Protein AF-A0A8R1EPC3-F1 (afdb_monomer_lite)

Radius of gyration: 24.18 Å; chains: 1; bounding box: 50×44×69 Å

Structure (mmCIF, N/CA/C/O backbone):
data_AF-A0A8R1EPC3-F1
#
_entry.id   AF-A0A8R1EPC3-F1
#
loop_
_atom_site.group_PDB
_atom_site.id
_atom_site.type_symbol
_atom_site.label_atom_id
_atom_site.label_alt_id
_atom_site.label_comp_id
_atom_site.label_asym_id
_atom_site.label_entity_id
_atom_site.label_seq_id
_atom_site.pdbx_PDB_ins_code
_atom_site.Cartn_x
_atom_site.Cartn_y
_atom_site.Cartn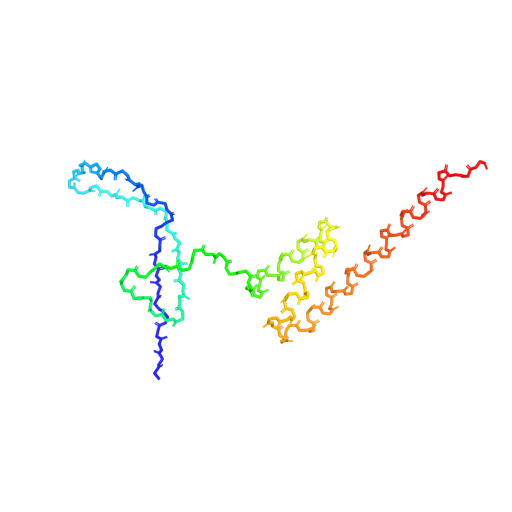_z
_atom_site.occupancy
_atom_site.B_iso_or_equiv
_atom_site.auth_seq_id
_atom_site.auth_comp_id
_atom_site.auth_asym_id
_atom_site.auth_atom_id
_atom_site.pdbx_PDB_model_num
ATOM 1 N N . MET A 1 1 ? 4.728 -22.158 -28.049 1.00 42.56 1 MET A N 1
ATOM 2 C CA . MET A 1 1 ? 6.074 -21.602 -28.310 1.00 42.56 1 MET A CA 1
ATOM 3 C C . MET A 1 1 ? 6.481 -20.761 -27.108 1.00 42.56 1 MET A C 1
ATOM 5 O O . MET A 1 1 ? 5.716 -19.892 -26.720 1.00 42.56 1 MET A O 1
ATOM 9 N N . SER A 1 2 ? 7.612 -21.061 -26.463 1.00 45.81 2 SER A N 1
ATOM 10 C CA . SER A 1 2 ? 8.092 -20.301 -25.299 1.00 45.81 2 SER A CA 1
ATOM 11 C C . SER A 1 2 ? 8.720 -18.995 -25.788 1.00 45.81 2 SER A C 1
ATOM 13 O O . SER A 1 2 ? 9.814 -19.000 -26.356 1.00 45.81 2 SER A O 1
ATOM 15 N N . VAL A 1 3 ? 8.000 -17.882 -25.646 1.00 56.00 3 VAL A N 1
ATOM 16 C CA . VAL A 1 3 ? 8.526 -16.552 -25.967 1.00 56.00 3 VAL A CA 1
ATOM 17 C C . VAL A 1 3 ? 9.577 -16.232 -24.907 1.00 56.00 3 VAL A C 1
ATOM 19 O O . VAL A 1 3 ? 9.252 -15.942 -23.759 1.00 56.00 3 VAL A O 1
ATOM 22 N N . ARG A 1 4 ? 10.862 -16.368 -25.254 1.00 56.06 4 ARG A N 1
ATOM 23 C CA . ARG A 1 4 ? 11.959 -15.979 -24.359 1.00 56.06 4 ARG A CA 1
ATOM 24 C C . ARG A 1 4 ? 11.824 -14.485 -24.072 1.00 56.06 4 ARG A C 1
ATOM 26 O O . ARG A 1 4 ? 11.976 -13.683 -24.992 1.00 56.06 4 ARG A O 1
ATOM 33 N N . ALA A 1 5 ? 11.561 -14.131 -22.815 1.00 56.91 5 ALA A N 1
ATOM 34 C CA . ALA A 1 5 ? 11.551 -12.747 -22.360 1.00 56.91 5 ALA A CA 1
ATOM 35 C C . ALA A 1 5 ? 12.904 -12.098 -22.696 1.00 56.91 5 ALA A C 1
ATOM 37 O O . ALA A 1 5 ? 13.941 -12.449 -22.133 1.00 56.91 5 ALA A O 1
ATOM 38 N N . THR A 1 6 ? 12.912 -11.193 -23.672 1.00 68.19 6 THR A N 1
ATOM 39 C CA . THR A 1 6 ? 14.109 -10.442 -24.065 1.00 68.19 6 THR A CA 1
ATOM 40 C C . THR A 1 6 ? 14.233 -9.196 -23.206 1.00 68.19 6 THR A C 1
ATOM 42 O O . THR A 1 6 ? 13.296 -8.408 -23.117 1.00 68.19 6 THR A O 1
ATOM 45 N N . VAL A 1 7 ? 15.405 -9.001 -22.603 1.00 78.00 7 VAL A N 1
ATOM 46 C CA . VAL A 1 7 ? 15.724 -7.784 -21.851 1.00 78.00 7 VAL A CA 1
ATOM 47 C C . VAL A 1 7 ? 15.815 -6.605 -22.815 1.00 78.00 7 VAL A C 1
ATOM 49 O O . VAL A 1 7 ? 16.612 -6.637 -23.752 1.00 78.00 7 VAL A O 1
ATOM 52 N N . VAL A 1 8 ? 15.033 -5.553 -22.572 1.00 80.19 8 VAL A N 1
ATOM 53 C CA . VAL A 1 8 ? 15.058 -4.319 -23.370 1.00 80.19 8 VAL A CA 1
ATOM 54 C C . VAL A 1 8 ? 15.576 -3.170 -22.509 1.00 80.19 8 VAL A C 1
ATOM 56 O O . VAL A 1 8 ? 15.152 -3.003 -21.367 1.00 80.19 8 VAL A O 1
ATOM 59 N N . LYS A 1 9 ? 16.503 -2.365 -23.041 1.00 80.38 9 LYS A N 1
ATOM 60 C CA . LYS A 1 9 ? 17.018 -1.157 -22.375 1.00 80.38 9 LYS A CA 1
ATOM 61 C C . LYS A 1 9 ? 16.408 0.086 -23.017 1.00 80.38 9 LYS A C 1
ATOM 63 O O . LYS A 1 9 ? 16.473 0.245 -24.232 1.00 80.38 9 LYS A O 1
ATOM 68 N N . ARG A 1 10 ? 15.851 0.976 -22.197 1.00 79.25 10 ARG A N 1
ATOM 69 C CA . ARG A 1 10 ? 15.293 2.273 -22.601 1.00 79.25 10 ARG A CA 1
ATOM 70 C C . ARG A 1 10 ? 16.146 3.401 -22.042 1.00 79.25 10 ARG A C 1
ATOM 72 O O . ARG A 1 10 ? 16.280 3.493 -20.829 1.00 79.25 10 ARG A O 1
ATOM 79 N N . THR A 1 11 ? 16.664 4.295 -22.875 1.00 81.50 11 THR A N 1
ATOM 80 C CA . THR A 1 11 ? 17.357 5.502 -22.394 1.00 81.50 11 THR A CA 1
ATOM 81 C C . THR A 1 11 ? 16.378 6.427 -21.658 1.00 81.50 11 THR A C 1
ATOM 83 O O . THR A 1 11 ? 15.354 6.809 -22.217 1.00 81.50 11 THR A O 1
ATOM 86 N N . VAL A 1 12 ? 16.674 6.768 -20.399 1.00 77.00 12 VAL A N 1
ATOM 87 C CA . VAL A 1 12 ? 15.804 7.562 -19.503 1.00 77.00 12 VAL A CA 1
ATOM 88 C C . VAL A 1 12 ? 15.838 9.045 -19.860 1.00 77.00 12 VAL A C 1
ATOM 90 O O . VAL A 1 12 ? 14.811 9.716 -19.853 1.00 77.00 12 VAL A O 1
ATOM 93 N N . SER A 1 13 ? 17.020 9.552 -20.195 1.00 72.50 13 SER A N 1
ATOM 94 C CA . SER A 1 13 ? 17.248 10.960 -20.507 1.00 72.50 13 SER A CA 1
ATOM 95 C C . SER A 1 13 ? 18.206 11.061 -21.688 1.00 72.50 13 SER A C 1
ATOM 97 O O . SER A 1 13 ? 19.420 11.170 -21.519 1.00 72.50 13 SER A O 1
ATOM 99 N N . GLY A 1 14 ? 17.660 10.974 -22.900 1.00 70.00 14 GLY A N 1
ATOM 100 C CA . GLY A 1 14 ? 18.397 11.349 -24.102 1.00 70.00 14 GLY A CA 1
ATOM 101 C C . GLY A 1 14 ? 18.490 12.870 -24.163 1.00 70.00 14 GLY A C 1
ATOM 102 O O . GLY A 1 14 ? 17.458 13.542 -24.148 1.00 70.00 14 GLY A O 1
ATOM 103 N N . GLY A 1 15 ? 19.703 13.424 -24.203 1.00 70.75 15 GLY A N 1
ATOM 104 C CA . GLY A 1 15 ? 19.877 14.838 -24.531 1.00 70.75 15 GLY A CA 1
ATOM 105 C C . GLY A 1 15 ? 19.210 15.137 -25.878 1.00 70.75 15 GLY A C 1
ATOM 106 O O . GLY A 1 15 ? 19.340 14.355 -26.814 1.00 70.75 15 GLY A O 1
ATOM 107 N N . LYS A 1 16 ? 18.470 16.247 -25.976 1.00 74.56 16 LYS A N 1
ATOM 108 C CA . LYS A 1 16 ? 17.783 16.669 -27.216 1.00 74.56 16 LYS A CA 1
ATOM 109 C C . LYS A 1 16 ? 18.665 17.531 -28.134 1.00 74.56 16 LYS A C 1
ATOM 111 O O . LYS A 1 16 ? 18.185 18.049 -29.137 1.00 74.56 16 LYS A O 1
ATOM 116 N N . GLY A 1 17 ? 19.922 17.750 -27.749 1.00 79.19 17 GLY A N 1
ATOM 117 C CA . GLY A 1 17 ? 20.871 18.586 -28.480 1.00 79.19 17 GLY A CA 1
ATOM 118 C C . GLY A 1 17 ? 21.512 17.860 -29.660 1.00 79.19 17 GLY A C 1
ATOM 119 O O . GLY A 1 17 ? 21.427 16.638 -29.780 1.00 79.19 17 GLY A O 1
ATOM 120 N N . LYS A 1 18 ? 22.197 18.626 -30.516 1.00 79.88 18 LYS A N 1
ATOM 121 C CA . LYS A 1 18 ? 23.088 18.047 -31.526 1.00 79.88 18 LYS A CA 1
ATOM 122 C C . LYS A 1 18 ? 24.172 17.242 -30.813 1.00 79.88 18 LYS A C 1
ATOM 124 O O . LYS A 1 18 ? 24.738 17.713 -29.828 1.00 79.88 18 LYS A O 1
ATOM 129 N N . ILE A 1 19 ? 24.416 16.032 -31.301 1.00 77.75 19 ILE A N 1
ATOM 130 C CA . ILE A 1 19 ? 25.452 15.149 -30.769 1.00 77.75 19 ILE A CA 1
ATOM 131 C C . ILE A 1 19 ? 26.805 15.850 -30.992 1.00 77.75 19 ILE A C 1
ATOM 133 O O . ILE A 1 19 ? 27.093 16.199 -32.139 1.00 77.75 19 ILE A O 1
ATOM 137 N N . PRO A 1 20 ? 27.595 16.117 -29.934 1.00 81.50 20 PRO A N 1
ATOM 138 C CA . PRO A 1 20 ? 28.944 16.655 -30.075 1.00 81.50 20 PRO A CA 1
ATOM 139 C C . PRO A 1 20 ? 29.818 15.734 -30.926 1.00 81.50 20 PRO A C 1
ATOM 141 O O . PRO A 1 20 ? 29.618 14.520 -30.942 1.00 81.50 20 PRO A O 1
ATOM 144 N N . GLU A 1 21 ? 30.799 16.301 -31.615 1.00 84.88 21 GLU A N 1
ATOM 145 C CA . GLU A 1 21 ? 31.775 15.503 -32.348 1.00 84.88 21 GLU A CA 1
ATOM 146 C C . GLU A 1 21 ? 32.674 14.775 -31.340 1.00 84.88 21 GLU A C 1
ATOM 148 O O . GLU A 1 21 ? 33.297 15.397 -30.477 1.00 84.88 21 GLU A O 1
ATOM 153 N N . TYR A 1 22 ? 32.679 13.445 -31.394 1.00 82.88 22 TYR A N 1
ATOM 154 C CA . TYR A 1 22 ? 33.445 12.606 -30.479 1.00 82.88 22 TYR A CA 1
ATOM 155 C C . TYR A 1 22 ? 34.602 11.956 -31.232 1.00 82.88 22 TYR A C 1
ATOM 157 O O . TYR A 1 22 ? 34.402 11.386 -32.302 1.00 82.88 22 TYR A O 1
ATOM 165 N N . ALA A 1 23 ? 35.802 12.012 -30.652 1.00 87.25 23 ALA A N 1
ATOM 166 C CA . ALA A 1 23 ? 36.957 11.296 -31.179 1.00 87.25 23 ALA A CA 1
ATOM 167 C C . ALA A 1 23 ? 36.767 9.777 -31.052 1.00 87.25 23 ALA A C 1
ATOM 169 O O . ALA A 1 23 ? 36.040 9.291 -30.174 1.00 87.25 23 ALA A O 1
ATOM 170 N N . ASP A 1 24 ? 37.453 9.030 -31.911 1.00 88.00 24 ASP A N 1
ATOM 171 C CA . ASP A 1 24 ? 37.346 7.577 -31.944 1.00 88.00 24 ASP A CA 1
ATOM 172 C C . ASP A 1 24 ? 37.803 6.955 -30.608 1.00 88.00 24 ASP A C 1
ATOM 174 O O . ASP A 1 24 ? 38.780 7.389 -29.995 1.00 88.00 24 ASP A O 1
ATOM 178 N N . GLY A 1 25 ? 37.044 5.980 -30.102 1.00 87.00 25 GLY A N 1
ATOM 179 C CA . GLY A 1 25 ? 37.243 5.398 -28.764 1.00 87.00 25 GLY A CA 1
ATOM 180 C C . GLY A 1 25 ? 36.523 6.107 -27.605 1.00 87.00 25 GLY A C 1
ATOM 181 O O . GLY A 1 25 ? 36.578 5.629 -26.466 1.00 87.00 25 GLY A O 1
ATOM 182 N N . THR A 1 26 ? 35.792 7.196 -27.860 1.00 84.25 26 THR A N 1
ATOM 183 C CA . THR A 1 26 ? 34.967 7.850 -26.832 1.00 84.25 26 THR A CA 1
ATOM 184 C C . THR A 1 26 ? 33.808 6.951 -26.390 1.00 84.25 26 THR A C 1
ATOM 186 O O . THR A 1 26 ? 33.028 6.460 -27.205 1.00 84.25 26 THR A O 1
ATOM 189 N N . LYS A 1 27 ? 33.647 6.757 -25.075 1.00 82.88 27 LYS A N 1
ATOM 190 C CA . LYS A 1 27 ? 32.529 5.996 -24.497 1.00 82.88 27 LYS A CA 1
ATOM 191 C C . LYS A 1 27 ? 31.424 6.940 -24.032 1.00 82.88 27 LYS A C 1
ATOM 193 O O . LYS A 1 27 ? 31.646 7.761 -23.147 1.00 82.88 27 LYS A O 1
ATOM 198 N N . ALA A 1 28 ? 30.218 6.775 -24.570 1.00 75.81 28 ALA A N 1
ATOM 199 C CA . ALA A 1 28 ? 29.030 7.462 -24.074 1.00 75.81 28 ALA A CA 1
ATOM 200 C C . ALA A 1 28 ? 28.329 6.620 -22.996 1.00 75.81 28 ALA A C 1
ATOM 202 O O . ALA A 1 28 ? 28.059 5.433 -23.194 1.00 75.81 28 ALA A O 1
ATOM 203 N N . ILE A 1 29 ? 28.025 7.239 -21.855 1.00 78.38 29 ILE A N 1
ATOM 204 C CA . ILE A 1 29 ? 27.290 6.610 -20.754 1.00 78.38 29 ILE A CA 1
ATOM 205 C C . ILE A 1 29 ? 25.905 7.243 -20.698 1.00 78.38 29 ILE A C 1
ATOM 207 O O . ILE A 1 29 ? 25.772 8.456 -20.558 1.00 78.38 29 ILE A O 1
ATOM 211 N N . PHE A 1 30 ? 24.871 6.412 -20.782 1.00 79.06 30 PHE A N 1
ATOM 212 C CA . PHE A 1 30 ? 23.487 6.855 -20.690 1.00 79.06 30 PHE A CA 1
ATOM 213 C C . PHE A 1 30 ? 22.816 6.226 -19.477 1.00 79.06 30 PHE A C 1
ATOM 215 O O . PHE A 1 30 ? 23.010 5.043 -19.187 1.00 79.06 30 PHE A O 1
ATOM 222 N N . HIS A 1 31 ? 21.960 6.994 -18.809 1.00 80.31 31 HIS A N 1
ATOM 223 C CA . HIS A 1 31 ? 21.010 6.423 -17.865 1.00 80.31 31 HIS A CA 1
ATOM 224 C C . HIS A 1 31 ? 19.949 5.649 -18.647 1.00 80.31 31 HIS A C 1
ATOM 226 O O . HIS A 1 31 ? 19.293 6.206 -19.530 1.00 80.31 31 HIS A O 1
ATOM 232 N N . TYR A 1 32 ? 19.781 4.365 -18.333 1.00 81.44 32 TYR A N 1
ATOM 233 C CA . TYR A 1 32 ? 18.789 3.508 -18.970 1.00 81.44 32 TYR A CA 1
ATOM 234 C C . TYR A 1 32 ? 17.938 2.770 -17.934 1.00 81.44 32 TYR A C 1
ATOM 236 O O . TYR A 1 32 ? 18.403 2.414 -16.855 1.00 81.44 32 TYR A O 1
ATOM 244 N N . GLN A 1 33 ? 16.679 2.533 -18.283 1.00 78.38 33 GLN A N 1
ATOM 245 C CA . GLN A 1 33 ? 15.754 1.675 -17.567 1.00 78.38 33 GLN A CA 1
ATOM 246 C C . GLN A 1 33 ? 15.719 0.320 -18.267 1.00 78.38 33 GLN A C 1
ATOM 248 O O . GLN A 1 33 ? 15.538 0.236 -19.483 1.00 78.38 33 GLN A O 1
ATOM 253 N N . THR A 1 34 ? 15.888 -0.745 -17.495 1.00 79.00 34 THR A N 1
ATOM 254 C CA . THR A 1 34 ? 15.748 -2.113 -17.989 1.00 79.00 34 THR A CA 1
ATOM 255 C C . THR A 1 34 ? 14.293 -2.540 -17.865 1.00 79.00 34 THR A C 1
ATOM 257 O O . THR A 1 34 ? 13.696 -2.407 -16.797 1.00 79.00 34 THR A O 1
ATOM 260 N N . LEU A 1 35 ? 13.728 -3.054 -18.950 1.00 73.00 35 LEU A N 1
ATOM 261 C CA . LEU A 1 35 ? 12.364 -3.553 -19.023 1.00 73.00 35 LEU A CA 1
ATOM 262 C C . LEU A 1 35 ? 12.380 -5.033 -19.401 1.00 73.00 35 LEU A C 1
ATOM 264 O O . LEU A 1 35 ? 13.217 -5.485 -20.187 1.00 73.00 35 LEU A O 1
ATOM 268 N N . PHE A 1 36 ? 11.419 -5.763 -18.845 1.00 71.81 36 PHE A N 1
ATOM 269 C CA . PHE A 1 36 ? 11.163 -7.171 -19.136 1.00 71.81 36 PHE A CA 1
ATOM 270 C C . PHE A 1 36 ? 9.754 -7.296 -19.715 1.00 71.81 36 PHE A C 1
ATOM 272 O O . PHE A 1 36 ? 8.828 -7.672 -18.997 1.00 71.81 36 PHE A O 1
ATOM 279 N N . PRO A 1 37 ? 9.557 -6.887 -20.976 1.00 67.69 37 PRO A N 1
ATOM 280 C CA . PRO A 1 37 ? 8.245 -6.946 -21.586 1.00 67.69 37 PRO A CA 1
ATOM 281 C C . PRO A 1 37 ? 7.875 -8.404 -21.900 1.00 67.69 37 PRO A C 1
ATOM 283 O O . PRO A 1 37 ? 8.737 -9.225 -22.228 1.00 67.69 37 PRO A O 1
ATOM 286 N N . ILE A 1 38 ? 6.584 -8.718 -21.774 1.00 69.06 38 ILE A N 1
ATOM 287 C CA . ILE A 1 38 ? 6.026 -10.043 -22.090 1.00 69.06 38 ILE A CA 1
ATOM 288 C C . ILE A 1 38 ? 6.148 -10.314 -23.599 1.00 69.06 38 ILE A C 1
ATOM 290 O O . ILE A 1 38 ? 6.461 -11.428 -24.013 1.00 69.06 38 ILE A O 1
ATOM 294 N N . GLU A 1 39 ? 5.994 -9.266 -24.410 1.00 70.25 39 GLU A N 1
ATOM 295 C CA . GLU A 1 39 ? 6.125 -9.297 -25.865 1.00 70.25 39 GLU A CA 1
ATOM 296 C C . GLU A 1 39 ? 7.249 -8.367 -26.330 1.00 70.25 39 GLU A C 1
ATOM 298 O O . GLU A 1 39 ? 7.580 -7.377 -25.674 1.00 70.25 39 GLU A O 1
ATOM 303 N N . LYS A 1 40 ? 7.881 -8.681 -27.466 1.00 64.50 40 LYS A N 1
ATOM 304 C CA . LYS A 1 40 ? 8.921 -7.809 -28.021 1.00 64.50 40 LYS A CA 1
ATOM 305 C C . LYS A 1 40 ? 8.272 -6.527 -28.553 1.00 64.50 40 LYS A C 1
ATOM 307 O O . LYS A 1 40 ? 7.430 -6.638 -29.437 1.00 64.50 40 LYS A O 1
ATOM 312 N N . PRO A 1 41 ? 8.678 -5.335 -28.080 1.00 64.69 41 PRO A N 1
ATOM 313 C CA . PRO A 1 41 ? 8.188 -4.086 -28.650 1.00 64.69 41 PRO A CA 1
ATOM 314 C C . PRO A 1 41 ? 8.665 -3.959 -30.101 1.00 64.69 41 PRO A C 1
ATOM 316 O O . PRO A 1 41 ? 9.810 -4.308 -30.415 1.00 64.69 41 PRO A O 1
ATOM 319 N N . GLU A 1 42 ? 7.811 -3.447 -30.985 1.00 70.12 42 GLU A N 1
ATOM 320 C CA . GLU A 1 42 ? 8.200 -3.172 -32.368 1.00 70.12 42 GLU A CA 1
ATOM 321 C C . GLU A 1 42 ? 9.260 -2.058 -32.435 1.00 70.12 42 GLU A C 1
ATOM 323 O O . GLU A 1 42 ? 9.354 -1.194 -31.553 1.00 70.12 42 GLU A O 1
ATOM 328 N N . LYS A 1 43 ? 10.101 -2.068 -33.482 1.00 57.69 43 LYS A N 1
ATOM 329 C CA . LYS A 1 43 ? 11.152 -1.052 -33.666 1.00 57.69 43 LYS A CA 1
ATOM 330 C C . LYS A 1 43 ? 10.516 0.340 -33.759 1.00 57.69 43 LYS A C 1
ATOM 332 O O . LYS A 1 43 ? 9.871 0.658 -34.748 1.00 57.69 43 LYS A O 1
ATOM 337 N N . GLY A 1 44 ? 10.753 1.173 -32.744 1.00 61.81 44 GLY A N 1
ATOM 338 C CA . GLY A 1 44 ? 10.245 2.548 -32.670 1.00 61.81 44 GLY A CA 1
ATOM 339 C C . GLY A 1 44 ? 9.007 2.728 -31.788 1.00 61.81 44 GLY A C 1
ATOM 340 O O . GLY A 1 44 ? 8.608 3.865 -31.544 1.00 61.81 44 GLY A O 1
ATOM 341 N N . GLN A 1 45 ? 8.429 1.647 -31.254 1.00 60.25 45 GLN A N 1
ATOM 342 C CA . GLN A 1 45 ? 7.309 1.755 -30.327 1.00 60.25 45 GLN A CA 1
ATOM 343 C C . GLN A 1 45 ? 7.775 2.332 -28.986 1.00 60.25 45 GLN A C 1
ATOM 345 O O . GLN A 1 45 ? 8.771 1.897 -28.397 1.00 60.25 45 GLN A O 1
ATOM 350 N N . GLN A 1 46 ? 7.054 3.341 -28.499 1.00 56.06 46 GLN A N 1
ATOM 351 C CA . GLN A 1 46 ?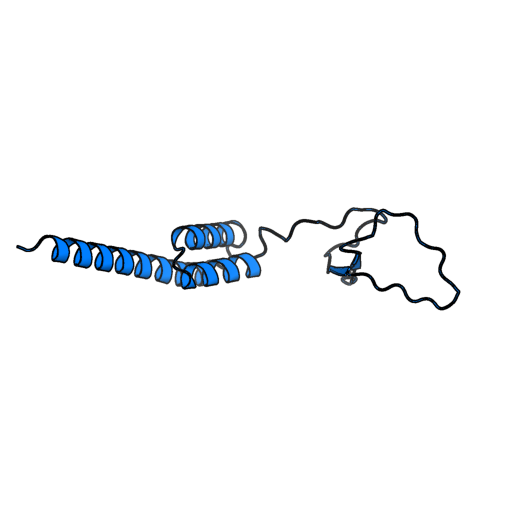 7.343 3.952 -27.209 1.00 56.06 46 GLN A CA 1
ATOM 352 C C . GLN A 1 46 ? 7.039 2.940 -26.103 1.00 56.06 46 GLN A C 1
ATOM 354 O O . GLN A 1 46 ? 5.894 2.557 -25.883 1.00 56.06 46 GLN A O 1
ATOM 359 N N . LEU A 1 47 ? 8.092 2.496 -25.419 1.00 59.12 47 LEU A N 1
ATOM 360 C CA . LEU A 1 47 ? 7.981 1.657 -24.229 1.00 59.12 47 LEU A CA 1
ATOM 361 C C . LEU A 1 47 ? 7.142 2.394 -23.171 1.00 59.12 47 LEU A C 1
ATOM 363 O O . LEU A 1 47 ? 7.384 3.593 -22.976 1.00 59.12 47 LEU A O 1
ATOM 367 N N . PRO A 1 48 ? 6.193 1.716 -22.493 1.00 57.19 48 PRO A N 1
ATOM 368 C CA . PRO A 1 48 ? 5.264 2.362 -21.574 1.00 57.19 48 PRO A CA 1
ATOM 369 C C . PRO A 1 48 ? 6.036 3.198 -20.551 1.00 57.19 48 PRO A C 1
ATOM 371 O O . PRO A 1 48 ? 6.911 2.710 -19.834 1.00 57.19 48 PRO A O 1
ATOM 374 N N . ALA A 1 49 ? 5.770 4.505 -20.570 1.00 52.19 49 ALA A N 1
ATOM 375 C CA . ALA A 1 49 ? 6.478 5.475 -19.746 1.00 52.19 49 ALA A CA 1
ATOM 376 C C . ALA A 1 49 ? 5.991 5.472 -18.296 1.00 52.19 49 ALA A C 1
ATOM 378 O O . ALA A 1 49 ? 6.709 5.917 -17.400 1.00 52.19 49 ALA A O 1
ATOM 379 N N . GLU A 1 50 ? 4.784 4.969 -18.074 1.00 57.03 50 GLU A N 1
ATOM 380 C CA . GLU A 1 50 ? 4.131 5.042 -16.786 1.00 57.03 50 GLU A CA 1
ATOM 381 C C . GLU A 1 50 ? 4.519 3.839 -15.936 1.00 57.03 50 GLU A C 1
ATOM 383 O O . GLU A 1 50 ? 4.397 2.684 -16.344 1.00 57.03 50 GLU A O 1
ATOM 388 N N . LYS A 1 51 ? 5.023 4.124 -14.730 1.00 60.03 51 LYS A N 1
ATOM 389 C CA . LYS A 1 51 ? 5.160 3.113 -13.683 1.00 60.03 51 LYS A CA 1
ATOM 390 C C . LYS A 1 51 ? 3.798 2.446 -13.531 1.00 60.03 51 LYS A C 1
ATOM 392 O O . LYS A 1 51 ? 2.840 3.130 -13.200 1.00 60.03 51 LYS A O 1
ATOM 397 N N . GLU A 1 52 ? 3.747 1.141 -13.773 1.00 61.81 52 GLU A N 1
ATOM 398 C CA . GLU A 1 52 ? 2.581 0.269 -13.617 1.00 61.81 52 GLU A CA 1
ATOM 399 C C . GLU A 1 52 ? 1.749 0.651 -12.378 1.00 61.81 52 GLU A C 1
ATOM 401 O O . GLU A 1 52 ? 2.040 0.221 -11.257 1.00 61.81 52 GLU A O 1
ATOM 406 N N . ASN A 1 53 ? 0.707 1.467 -12.571 1.00 68.25 53 ASN A N 1
ATOM 407 C CA . ASN A 1 53 ? -0.134 1.968 -11.479 1.00 68.25 53 ASN A CA 1
ATOM 408 C C . ASN A 1 53 ? -0.904 0.839 -10.773 1.00 68.25 53 ASN A C 1
ATOM 410 O O . ASN A 1 53 ? -1.390 1.025 -9.658 1.00 68.25 53 ASN A O 1
ATOM 414 N N . PHE A 1 54 ? -0.977 -0.339 -11.400 1.00 77.38 54 PHE A N 1
ATOM 415 C CA . PHE A 1 54 ? -1.720 -1.507 -10.930 1.00 77.38 54 PHE A CA 1
ATOM 416 C C . PHE A 1 54 ? -0.825 -2.704 -10.575 1.00 77.38 54 PHE A C 1
ATOM 418 O O . PHE A 1 54 ? -1.322 -3.819 -10.398 1.00 77.38 54 PHE A O 1
ATOM 425 N N . ASN A 1 55 ? 0.490 -2.496 -10.444 1.00 88.06 55 ASN A N 1
ATOM 426 C CA . ASN A 1 55 ? 1.398 -3.556 -10.016 1.00 88.06 55 ASN A CA 1
ATOM 427 C C . ASN A 1 55 ? 1.057 -4.012 -8.587 1.00 88.06 55 ASN A C 1
ATOM 429 O O . ASN A 1 55 ? 1.133 -3.225 -7.642 1.00 88.06 55 ASN A O 1
ATOM 433 N N . GLU A 1 56 ? 0.738 -5.298 -8.431 1.00 89.12 56 GLU A N 1
ATOM 434 C CA . GLU A 1 56 ? 0.318 -5.911 -7.164 1.00 89.12 56 GLU A CA 1
ATOM 435 C C . GLU A 1 56 ? 1.300 -5.619 -6.018 1.00 89.12 56 GLU A C 1
ATOM 437 O O . GLU A 1 56 ? 0.924 -5.105 -4.961 1.00 89.12 56 GLU A O 1
ATOM 442 N N . LYS A 1 57 ? 2.596 -5.871 -6.249 1.00 90.19 57 LYS A N 1
ATOM 443 C CA . LYS A 1 57 ? 3.648 -5.661 -5.245 1.00 90.19 57 LYS A CA 1
ATOM 444 C C . LYS A 1 57 ? 3.822 -4.184 -4.917 1.00 90.19 57 LYS A C 1
ATOM 446 O O . LYS A 1 57 ? 4.121 -3.856 -3.770 1.00 90.19 57 LYS A O 1
ATOM 451 N N . ALA A 1 58 ? 3.678 -3.299 -5.903 1.00 90.44 58 ALA A N 1
ATOM 452 C CA . ALA A 1 58 ? 3.795 -1.862 -5.685 1.00 90.44 58 ALA A CA 1
ATOM 453 C C . ALA A 1 58 ? 2.646 -1.337 -4.813 1.00 90.44 58 ALA A C 1
ATOM 455 O O . ALA A 1 58 ? 2.916 -0.654 -3.825 1.00 90.44 58 ALA A O 1
ATOM 456 N N . LEU A 1 59 ? 1.399 -1.714 -5.125 1.00 92.12 59 LEU A N 1
ATOM 457 C CA . LEU A 1 59 ? 0.216 -1.347 -4.341 1.00 92.12 59 LEU A CA 1
ATOM 458 C C . LEU A 1 59 ? 0.323 -1.853 -2.902 1.00 92.12 59 LEU A C 1
ATOM 460 O O . LEU A 1 59 ? 0.157 -1.076 -1.965 1.00 92.12 59 LEU A O 1
ATOM 464 N N . PHE A 1 60 ? 0.706 -3.118 -2.717 1.00 94.50 60 PHE A N 1
ATOM 465 C CA . PHE A 1 60 ? 0.841 -3.703 -1.384 1.00 94.50 60 PHE A CA 1
ATOM 466 C C . PHE A 1 60 ? 1.920 -3.005 -0.542 1.00 94.50 60 PHE A C 1
ATOM 468 O O . PHE A 1 60 ? 1.701 -2.654 0.618 1.00 94.50 60 PHE A O 1
ATOM 475 N N . ARG A 1 61 ? 3.101 -2.760 -1.128 1.00 94.75 61 ARG A N 1
ATOM 476 C CA . ARG A 1 61 ? 4.205 -2.073 -0.435 1.00 94.75 61 ARG A CA 1
ATOM 477 C C . ARG A 1 61 ? 3.847 -0.627 -0.092 1.00 94.75 61 ARG A C 1
ATOM 479 O O . ARG A 1 61 ? 4.200 -0.166 0.993 1.00 94.75 61 ARG A O 1
ATOM 486 N N . ARG A 1 62 ? 3.138 0.072 -0.985 1.00 94.56 62 ARG A N 1
ATOM 487 C CA . ARG A 1 62 ? 2.665 1.445 -0.760 1.00 94.56 62 ARG A CA 1
ATOM 488 C C . ARG A 1 62 ? 1.624 1.506 0.356 1.00 94.56 62 ARG A C 1
ATOM 490 O O . ARG A 1 62 ? 1.785 2.324 1.260 1.00 94.56 62 ARG A O 1
ATOM 497 N N . ALA A 1 63 ? 0.648 0.597 0.354 1.00 95.75 63 ALA A N 1
ATOM 498 C CA . ALA A 1 63 ? -0.338 0.470 1.425 1.00 95.75 63 ALA A CA 1
ATOM 499 C C . ALA A 1 63 ? 0.346 0.276 2.784 1.00 95.75 63 ALA A C 1
ATOM 501 O O . ALA A 1 63 ? 0.097 1.031 3.720 1.00 95.75 63 ALA A O 1
ATOM 502 N N . LYS A 1 64 ? 1.298 -0.659 2.876 1.00 96.44 64 LYS A N 1
ATOM 503 C CA . LYS A 1 64 ? 2.034 -0.933 4.118 1.00 96.44 64 LYS A CA 1
ATOM 504 C C . LYS A 1 64 ? 2.828 0.277 4.623 1.00 96.44 64 LYS A C 1
ATOM 506 O O . LYS A 1 64 ? 2.836 0.559 5.821 1.00 96.44 64 LYS A O 1
ATOM 511 N N . ALA A 1 65 ? 3.460 1.026 3.718 1.00 96.94 65 ALA A N 1
ATOM 512 C CA . ALA A 1 65 ? 4.146 2.270 4.063 1.00 96.94 65 ALA A CA 1
ATOM 513 C C . ALA A 1 65 ? 3.169 3.348 4.567 1.00 96.94 65 ALA A C 1
ATOM 515 O O . ALA A 1 65 ? 3.458 4.028 5.549 1.00 96.94 65 ALA A O 1
ATOM 516 N N . ARG A 1 66 ? 1.990 3.478 3.946 1.00 97.06 66 ARG A N 1
ATOM 517 C CA . ARG A 1 66 ? 0.933 4.411 4.374 1.00 97.06 66 ARG A CA 1
ATOM 518 C C . ARG A 1 66 ? 0.343 4.049 5.733 1.00 97.06 66 ARG A C 1
ATOM 520 O O . ARG A 1 66 ? 0.159 4.944 6.553 1.00 97.06 66 ARG A O 1
ATOM 527 N N . ILE A 1 67 ? 0.136 2.758 6.000 1.00 96.75 67 ILE A N 1
ATOM 528 C CA . ILE A 1 67 ? -0.246 2.249 7.323 1.00 96.75 67 ILE A CA 1
ATOM 529 C C . ILE A 1 67 ? 0.789 2.707 8.352 1.00 96.75 67 ILE A C 1
ATOM 531 O O . ILE A 1 67 ? 0.422 3.354 9.333 1.00 96.75 67 ILE A O 1
ATOM 535 N N . ALA A 1 68 ? 2.079 2.447 8.106 1.00 96.00 68 ALA A N 1
ATOM 536 C CA . ALA A 1 68 ? 3.169 2.868 8.989 1.00 96.00 68 ALA A CA 1
ATOM 537 C C . ALA A 1 68 ? 3.223 4.393 9.204 1.00 96.00 68 ALA A C 1
ATOM 539 O O . ALA A 1 68 ? 3.485 4.840 10.316 1.00 96.00 68 ALA A O 1
ATOM 540 N N . ALA A 1 69 ? 2.911 5.182 8.175 1.00 96.00 69 ALA A N 1
ATOM 541 C CA . ALA A 1 69 ? 2.854 6.642 8.229 1.00 96.00 69 ALA A CA 1
ATOM 542 C C . ALA A 1 69 ? 1.518 7.214 8.757 1.00 96.00 69 ALA A C 1
ATOM 544 O O . ALA A 1 69 ? 1.291 8.415 8.633 1.00 96.00 69 ALA A O 1
ATOM 545 N N . TRP A 1 70 ? 0.618 6.384 9.304 1.00 95.31 70 TRP A N 1
AT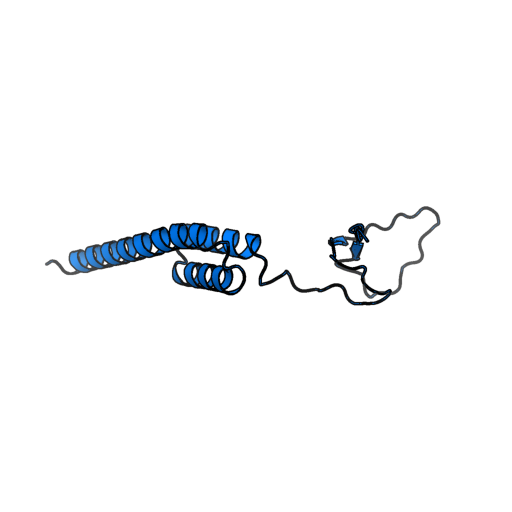OM 546 C CA . TRP A 1 70 ? -0.709 6.785 9.810 1.00 95.31 70 TRP A CA 1
ATOM 547 C C . TRP A 1 70 ? -1.641 7.447 8.774 1.00 95.31 70 TRP A C 1
ATOM 549 O O . TRP A 1 70 ? -2.621 8.109 9.125 1.00 95.31 70 TRP A O 1
ATOM 559 N N . LYS A 1 71 ? -1.392 7.210 7.482 1.00 96.38 71 LYS A N 1
ATOM 560 C CA . LYS A 1 71 ? -2.247 7.613 6.354 1.00 96.38 71 LYS A CA 1
ATOM 561 C C . LYS A 1 71 ? -3.278 6.520 6.060 1.00 96.38 71 LYS A C 1
ATOM 563 O O . LYS A 1 71 ? -3.211 5.846 5.034 1.00 96.38 71 LYS A O 1
ATOM 568 N N . LEU A 1 72 ? -4.195 6.311 7.005 1.00 94.81 72 LEU A N 1
ATOM 569 C CA . LEU A 1 72 ? -5.115 5.164 7.024 1.00 94.81 72 LEU A CA 1
ATOM 570 C C . LEU A 1 72 ? -6.096 5.152 5.838 1.00 94.81 72 LEU A C 1
ATOM 572 O O . LEU A 1 72 ? -6.317 4.096 5.254 1.00 94.81 72 LEU A O 1
ATOM 576 N N . ASP A 1 73 ? -6.617 6.313 5.436 1.00 95.25 73 ASP A N 1
ATOM 577 C CA . ASP A 1 73 ? -7.575 6.414 4.324 1.00 95.25 73 ASP A CA 1
ATOM 578 C C . ASP A 1 73 ? -6.909 6.106 2.977 1.00 95.25 73 ASP A C 1
ATOM 580 O O . ASP A 1 73 ? -7.404 5.301 2.194 1.00 95.25 73 ASP A O 1
ATOM 584 N N . GLU A 1 74 ? -5.718 6.667 2.736 1.00 95.00 74 GLU A N 1
ATOM 585 C CA . GLU A 1 74 ? -4.949 6.379 1.521 1.00 95.00 74 GLU A CA 1
ATOM 586 C C . GLU A 1 74 ? -4.492 4.909 1.454 1.00 95.00 74 GLU A C 1
ATOM 588 O O . GLU A 1 74 ? -4.335 4.353 0.365 1.00 95.00 74 GLU A O 1
ATOM 593 N N . ALA A 1 75 ? -4.226 4.284 2.607 1.00 96.12 75 ALA A N 1
ATOM 594 C CA . ALA A 1 75 ? -3.856 2.873 2.675 1.00 96.12 75 ALA A CA 1
ATOM 595 C C . ALA A 1 75 ? -5.028 1.958 2.304 1.00 96.12 75 ALA A C 1
ATOM 597 O O . ALA A 1 75 ? -4.834 0.982 1.581 1.00 96.12 75 ALA A O 1
ATOM 598 N N . GLU A 1 76 ? -6.236 2.279 2.769 1.00 95.81 76 GLU A N 1
ATOM 599 C CA . GLU A 1 76 ? -7.450 1.540 2.428 1.00 95.81 76 GLU A CA 1
ATOM 600 C C . GLU A 1 76 ? -7.729 1.583 0.919 1.00 95.81 76 GLU A C 1
ATOM 602 O O . GLU A 1 76 ? -8.022 0.550 0.317 1.00 95.81 76 GLU A O 1
ATOM 607 N N . GLU A 1 77 ? -7.564 2.744 0.283 1.00 95.56 77 GLU A N 1
ATOM 608 C CA . GLU A 1 77 ? -7.751 2.878 -1.165 1.00 95.56 77 GLU A CA 1
ATOM 609 C C . GLU A 1 77 ? -6.741 2.047 -1.972 1.00 95.56 77 GLU A C 1
ATOM 611 O O . GLU A 1 77 ? -7.114 1.400 -2.952 1.00 95.56 77 GLU A O 1
ATOM 616 N N . ASP A 1 78 ? -5.479 1.967 -1.534 1.00 95.12 78 ASP A N 1
ATOM 617 C CA . ASP A 1 78 ? -4.492 1.079 -2.165 1.00 95.12 78 ASP A CA 1
ATOM 618 C C . ASP A 1 78 ? -4.869 -0.399 -2.044 1.00 95.12 78 ASP A C 1
ATOM 620 O O . ASP A 1 78 ? -4.688 -1.164 -2.994 1.00 95.12 78 ASP A O 1
ATOM 624 N N . LEU A 1 79 ? -5.388 -0.806 -0.885 1.00 95.00 79 LEU A N 1
ATOM 625 C CA . LEU A 1 79 ? -5.806 -2.179 -0.618 1.00 95.00 79 LEU A CA 1
ATOM 626 C C . LEU A 1 79 ? -7.061 -2.558 -1.418 1.00 95.00 79 LEU A C 1
ATOM 628 O O . LEU A 1 79 ? -7.108 -3.648 -1.993 1.00 95.00 79 LEU A O 1
ATOM 632 N N . LYS A 1 80 ? -8.039 -1.651 -1.534 1.00 95.00 80 LYS A N 1
ATOM 633 C CA . LYS A 1 80 ? -9.212 -1.816 -2.412 1.00 95.00 80 LYS A CA 1
ATOM 634 C C . LYS A 1 80 ? -8.802 -1.920 -3.876 1.00 95.00 80 LYS A C 1
ATOM 636 O O . LYS A 1 80 ? -9.292 -2.789 -4.595 1.00 95.00 80 LYS A O 1
ATOM 641 N N . LEU A 1 81 ? -7.879 -1.061 -4.313 1.00 93.56 81 LEU A N 1
ATOM 642 C CA . LEU A 1 81 ? -7.362 -1.086 -5.677 1.00 93.56 81 LEU A CA 1
ATOM 643 C C . LEU A 1 81 ? -6.627 -2.398 -5.972 1.00 93.56 81 LEU A C 1
ATOM 645 O O . LEU A 1 81 ? -6.791 -2.962 -7.054 1.00 93.56 81 LEU A O 1
ATOM 649 N N . LEU A 1 82 ? -5.854 -2.903 -5.008 1.00 93.75 82 LEU A N 1
ATOM 650 C CA . LEU A 1 82 ? -5.189 -4.196 -5.111 1.00 93.75 82 LEU A CA 1
ATOM 651 C C . LEU A 1 82 ? -6.220 -5.314 -5.275 1.00 93.75 82 LEU A C 1
ATOM 653 O O . LEU A 1 82 ? -6.122 -6.072 -6.233 1.00 93.75 82 LEU A O 1
ATOM 657 N N . LEU A 1 83 ? -7.236 -5.371 -4.411 1.00 94.19 83 LEU A N 1
ATOM 658 C CA . LEU A 1 83 ? -8.268 -6.409 -4.450 1.00 94.19 83 LEU A CA 1
ATOM 659 C C . LEU A 1 83 ? -9.069 -6.401 -5.761 1.00 94.19 83 LEU A C 1
ATOM 661 O O . LEU A 1 83 ? -9.380 -7.462 -6.295 1.00 94.19 83 LEU A O 1
ATOM 665 N N . ARG A 1 84 ? -9.370 -5.209 -6.296 1.00 92.31 84 ARG A N 1
ATOM 666 C CA . ARG A 1 84 ? -10.096 -5.044 -7.564 1.00 92.31 84 ARG A CA 1
ATOM 667 C C . ARG A 1 84 ? -9.344 -5.651 -8.747 1.00 92.31 84 ARG A C 1
ATOM 669 O O . ARG A 1 84 ? -9.966 -6.251 -9.615 1.00 92.31 84 ARG A O 1
ATOM 676 N N . ASN A 1 85 ? -8.028 -5.456 -8.797 1.00 90.62 85 ASN A N 1
ATOM 677 C CA . ASN A 1 85 ? -7.207 -5.906 -9.922 1.00 90.62 85 ASN A CA 1
ATOM 678 C C . ASN A 1 85 ? -6.666 -7.333 -9.712 1.00 90.62 85 ASN A C 1
ATOM 680 O O . ASN A 1 85 ? -6.472 -8.058 -10.682 1.00 90.62 85 ASN A O 1
ATOM 684 N N . HIS A 1 86 ? -6.435 -7.734 -8.456 1.00 89.81 86 HIS A N 1
ATOM 685 C CA . HIS A 1 86 ? -5.801 -8.997 -8.064 1.00 89.81 86 HIS A CA 1
ATOM 686 C C . HIS A 1 86 ? -6.617 -9.696 -6.961 1.00 89.81 86 HIS A C 1
ATOM 688 O O . HIS A 1 86 ? -6.271 -9.613 -5.777 1.00 89.81 86 HIS A O 1
ATOM 694 N N . PRO A 1 87 ? -7.688 -10.433 -7.313 1.00 92.19 87 PRO A N 1
ATOM 695 C CA . PRO A 1 87 ? -8.554 -11.084 -6.325 1.00 92.19 87 PRO A CA 1
ATOM 696 C C . PRO A 1 87 ? -7.841 -12.188 -5.523 1.00 92.19 87 PRO A C 1
ATOM 698 O O . PRO A 1 87 ? -8.223 -12.474 -4.390 1.00 92.19 87 PRO A O 1
ATOM 701 N N . ALA A 1 88 ? -6.765 -12.776 -6.060 1.00 93.06 88 ALA A N 1
ATOM 702 C CA . ALA A 1 88 ? -5.970 -13.805 -5.381 1.00 93.06 88 ALA A CA 1
ATOM 703 C C . ALA A 1 88 ? -5.311 -13.312 -4.075 1.00 93.06 88 ALA A C 1
ATOM 705 O O . ALA A 1 88 ? -5.027 -14.107 -3.179 1.00 93.06 88 ALA A O 1
ATOM 706 N N . ALA A 1 89 ? -5.105 -12.001 -3.929 1.00 92.06 89 ALA A N 1
ATOM 707 C CA . ALA A 1 89 ? -4.479 -11.401 -2.756 1.00 92.06 89 ALA A CA 1
ATOM 708 C C . ALA A 1 89 ? -5.461 -11.112 -1.600 1.00 92.06 89 ALA A C 1
ATOM 710 O O . ALA A 1 89 ? -5.069 -10.507 -0.599 1.00 92.06 89 ALA A O 1
ATOM 711 N N . ALA A 1 90 ? -6.722 -11.552 -1.692 1.00 93.62 90 ALA A N 1
ATOM 712 C CA . ALA A 1 90 ? -7.772 -11.251 -0.715 1.00 93.62 90 ALA A CA 1
ATOM 713 C C . ALA A 1 90 ? -7.385 -11.563 0.741 1.00 93.62 90 ALA A C 1
ATOM 715 O O . ALA A 1 90 ? -7.616 -10.747 1.632 1.00 93.62 90 ALA A O 1
ATOM 716 N N . ALA A 1 91 ? -6.736 -12.705 0.989 1.00 94.75 91 ALA A N 1
ATOM 717 C CA . ALA A 1 91 ? -6.323 -13.097 2.338 1.00 94.75 91 ALA A CA 1
ATOM 718 C C . ALA A 1 91 ? -5.261 -12.155 2.938 1.00 94.75 91 ALA A C 1
ATOM 720 O O . ALA A 1 91 ? -5.290 -11.874 4.136 1.00 94.75 91 ALA A O 1
ATOM 721 N N . LEU A 1 92 ? -4.331 -11.655 2.116 1.00 93.19 92 LEU A N 1
ATOM 722 C CA . LEU A 1 92 ? -3.320 -10.680 2.538 1.00 93.19 92 LEU A CA 1
ATOM 723 C C . LEU A 1 92 ? -3.964 -9.319 2.805 1.00 93.19 92 LEU A C 1
ATOM 725 O O . LEU A 1 92 ? -3.717 -8.715 3.846 1.00 93.19 92 LEU A O 1
ATOM 729 N N . VAL A 1 93 ? -4.834 -8.873 1.896 1.00 95.94 93 VAL A N 1
ATOM 730 C CA . VAL A 1 93 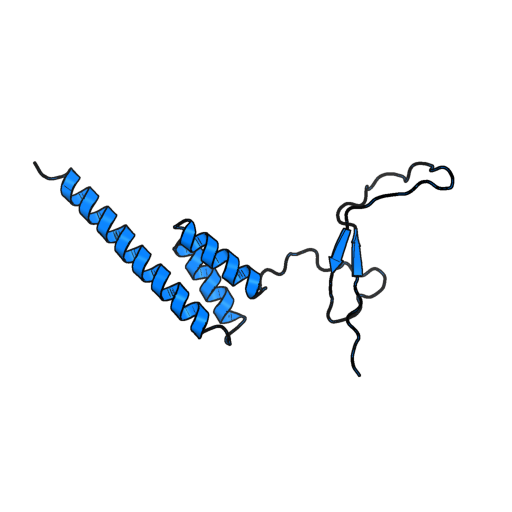? -5.560 -7.605 2.026 1.00 95.94 93 VAL A CA 1
ATOM 731 C C . VAL A 1 93 ? -6.424 -7.587 3.285 1.00 95.94 93 VAL A C 1
ATOM 733 O O . VAL A 1 93 ? -6.397 -6.603 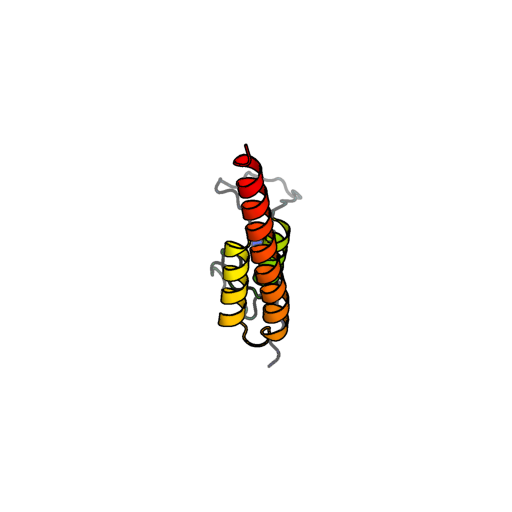4.015 1.00 95.94 93 VAL A O 1
ATOM 736 N N . ALA A 1 94 ? -7.127 -8.678 3.597 1.00 95.62 94 ALA A N 1
ATOM 737 C CA . ALA A 1 94 ? -7.959 -8.773 4.796 1.00 95.62 94 ALA A CA 1
ATOM 738 C C . ALA A 1 94 ? -7.156 -8.572 6.095 1.00 95.62 94 ALA A C 1
ATOM 740 O O . ALA A 1 94 ? -7.628 -7.907 7.018 1.00 95.62 94 ALA A O 1
ATOM 741 N N . ARG A 1 95 ? -5.924 -9.098 6.161 1.00 96.19 95 ARG A N 1
ATOM 742 C CA . ARG A 1 95 ? -5.031 -8.910 7.317 1.00 96.19 95 ARG A CA 1
ATOM 743 C C . ARG A 1 95 ? -4.637 -7.446 7.493 1.00 96.19 95 ARG A C 1
ATOM 745 O O . ARG A 1 95 ? -4.747 -6.920 8.595 1.00 96.19 95 ARG A O 1
ATOM 752 N N . GLU A 1 96 ? -4.216 -6.787 6.417 1.00 95.88 96 GLU A N 1
ATOM 753 C CA . GLU A 1 96 ? -3.807 -5.377 6.466 1.00 95.88 96 GLU A CA 1
ATOM 754 C C . GLU A 1 96 ? -5.004 -4.446 6.725 1.00 95.88 96 GLU A C 1
ATOM 756 O O . GLU A 1 96 ? -4.897 -3.499 7.502 1.00 95.88 96 GLU A O 1
ATOM 761 N N . MET A 1 97 ? -6.178 -4.754 6.160 1.00 95.62 97 MET A N 1
ATOM 762 C CA . MET A 1 97 ? -7.423 -4.029 6.438 1.00 95.62 97 MET A CA 1
ATOM 763 C C . MET A 1 97 ? -7.810 -4.098 7.919 1.00 95.62 97 MET A C 1
ATOM 765 O O . MET A 1 97 ? -8.218 -3.085 8.483 1.00 95.62 97 MET A O 1
ATOM 769 N N . LYS A 1 98 ? -7.620 -5.247 8.582 1.00 97.19 98 LYS A N 1
ATOM 770 C CA . LYS A 1 98 ? -7.841 -5.375 10.032 1.00 97.19 98 LYS A CA 1
ATOM 771 C C . LYS A 1 98 ? -6.957 -4.400 10.819 1.00 97.19 98 LYS A C 1
ATOM 773 O O . LYS A 1 98 ? -7.467 -3.654 11.651 1.00 97.19 98 LYS A O 1
ATOM 778 N N . ILE A 1 99 ? -5.670 -4.320 10.480 1.00 96.19 99 ILE A N 1
ATOM 779 C CA . ILE A 1 99 ? -4.718 -3.390 11.113 1.00 96.19 99 ILE A CA 1
ATOM 780 C C . ILE A 1 99 ? -5.155 -1.931 10.914 1.00 96.19 99 ILE A C 1
ATOM 782 O O . ILE A 1 99 ? -5.090 -1.129 11.844 1.00 96.19 99 ILE A O 1
ATOM 786 N N . VAL A 1 100 ? -5.629 -1.570 9.716 1.00 96.19 100 VAL A N 1
ATOM 787 C CA . VAL A 1 100 ? -6.153 -0.219 9.439 1.00 96.19 100 VAL A CA 1
ATOM 788 C C . VAL A 1 100 ? -7.350 0.102 10.336 1.00 96.19 100 VAL A C 1
ATOM 790 O O . VAL A 1 100 ? -7.409 1.195 10.905 1.00 96.19 100 VAL A O 1
ATOM 793 N N . THR A 1 101 ? -8.289 -0.839 10.489 1.00 95.69 101 THR A N 1
ATOM 794 C CA . THR A 1 101 ? -9.474 -0.637 11.338 1.00 95.69 101 THR A CA 1
ATOM 795 C C . THR A 1 101 ? -9.112 -0.481 12.814 1.00 95.69 101 THR A C 1
ATOM 797 O O . THR A 1 101 ? -9.619 0.431 13.462 1.00 95.69 101 THR A O 1
ATOM 800 N N . GLU A 1 102 ? -8.182 -1.292 13.322 1.00 95.88 102 GLU A N 1
ATOM 801 C CA . GLU A 1 102 ? -7.686 -1.209 14.701 1.00 95.88 102 GLU A CA 1
ATOM 802 C C . GLU A 1 102 ? -7.038 0.161 14.964 1.00 95.88 102 GLU A C 1
ATOM 804 O O . GLU A 1 102 ? -7.437 0.869 15.889 1.00 95.88 102 GLU A O 1
ATOM 809 N N . ARG A 1 103 ? -6.154 0.622 14.068 1.00 95.06 103 ARG A N 1
ATOM 810 C CA . ARG A 1 103 ? -5.508 1.944 14.176 1.00 95.06 103 ARG A CA 1
ATOM 811 C C . ARG A 1 103 ? -6.480 3.120 14.087 1.00 95.06 103 ARG A C 1
ATOM 813 O O . ARG A 1 103 ? -6.227 4.167 14.685 1.00 95.06 103 ARG A O 1
ATOM 820 N N . ARG A 1 104 ? -7.588 2.994 13.345 1.00 94.88 104 ARG A N 1
ATOM 821 C CA . ARG A 1 104 ? -8.645 4.025 13.331 1.00 94.88 104 ARG A CA 1
ATOM 822 C C . ARG A 1 104 ? -9.314 4.138 14.696 1.00 94.88 104 ARG A C 1
ATOM 824 O O . ARG A 1 104 ? -9.511 5.255 15.171 1.00 94.88 104 ARG A O 1
ATOM 831 N N . VAL A 1 105 ? -9.633 3.003 15.318 1.00 95.56 105 VAL A N 1
ATOM 832 C CA . VAL A 1 105 ? -10.243 2.966 16.653 1.00 95.56 105 VAL A CA 1
ATOM 833 C C . VAL A 1 105 ? -9.288 3.548 17.694 1.00 95.56 105 VAL A C 1
ATOM 835 O O . VAL A 1 105 ? -9.710 4.379 18.494 1.00 95.56 105 VAL A O 1
ATOM 838 N N . GLU A 1 106 ? -8.003 3.194 17.642 1.00 93.69 106 GLU A N 1
ATOM 839 C CA . GLU A 1 106 ? -6.961 3.777 18.501 1.00 93.69 106 GLU A CA 1
ATOM 840 C C . GLU A 1 106 ? -6.906 5.300 18.357 1.00 93.69 106 GLU A C 1
ATOM 842 O O . GLU A 1 106 ? -7.106 6.023 19.331 1.00 93.69 106 GLU A O 1
ATOM 847 N N . LYS A 1 107 ? -6.772 5.804 17.123 1.00 93.00 107 LYS A N 1
ATOM 848 C CA . LYS A 1 107 ? -6.724 7.247 16.851 1.00 93.00 107 LYS A CA 1
ATOM 849 C C . LYS A 1 107 ? -7.976 7.976 17.349 1.00 93.00 107 LYS A C 1
ATOM 851 O O . LYS A 1 107 ? -7.880 9.093 17.865 1.00 93.00 107 LYS A O 1
ATOM 856 N N . GLN A 1 108 ? -9.153 7.367 17.199 1.00 93.56 108 GLN A N 1
ATOM 857 C CA . GLN A 1 108 ? -10.413 7.939 17.673 1.00 93.56 108 GLN A CA 1
ATOM 858 C C . GLN A 1 108 ? -10.492 7.955 19.205 1.00 93.56 108 GLN A C 1
ATOM 860 O O . GLN A 1 108 ? -10.904 8.964 19.779 1.00 93.56 108 GLN A O 1
ATOM 865 N N . ASN A 1 109 ? -10.072 6.877 19.867 1.00 94.62 109 ASN A N 1
ATOM 866 C CA . ASN A 1 109 ? -10.036 6.784 21.325 1.00 94.62 109 ASN A CA 1
ATOM 867 C C . ASN A 1 109 ? -9.037 7.772 21.931 1.00 94.62 109 ASN A C 1
ATOM 869 O O . ASN A 1 109 ? -9.376 8.461 22.892 1.00 94.62 109 ASN A O 1
ATOM 873 N N . ASP A 1 110 ? -7.851 7.900 21.340 1.00 92.00 110 ASP A N 1
ATOM 874 C CA . ASP A 1 110 ? -6.831 8.856 21.769 1.00 92.00 110 ASP A CA 1
ATOM 875 C C . ASP A 1 110 ? -7.341 10.290 21.652 1.00 92.00 110 ASP A C 1
ATOM 877 O O . ASP A 1 110 ? -7.247 11.073 22.602 1.00 92.00 110 ASP A O 1
ATOM 881 N N . SER A 1 111 ? -7.971 10.616 20.520 1.00 91.19 111 SER A N 1
ATOM 882 C CA . SER A 1 111 ? -8.594 11.923 20.301 1.00 91.19 111 SER A CA 1
ATOM 883 C C . SER A 1 111 ? -9.695 12.181 21.334 1.00 91.19 111 SER A C 1
ATOM 885 O O . SER A 1 111 ? -9.673 13.199 22.023 1.00 91.19 111 SER A O 1
ATOM 887 N N . ARG A 1 112 ? -10.625 11.232 21.518 1.00 92.75 112 ARG A N 1
ATOM 888 C CA . ARG A 1 112 ? -11.726 11.327 22.491 1.00 92.75 112 ARG A CA 1
ATOM 889 C C . ARG A 1 112 ? -11.214 11.538 23.915 1.00 92.75 112 ARG A C 1
ATOM 891 O O . ARG A 1 112 ? -11.719 12.411 24.617 1.00 92.75 112 ARG A O 1
ATOM 898 N N . ASN A 1 113 ? -10.225 10.756 24.338 1.00 92.38 113 ASN A N 1
ATOM 899 C CA . ASN A 1 113 ? -9.634 10.852 25.670 1.00 92.38 113 ASN A CA 1
ATOM 900 C C . ASN A 1 113 ? -8.919 12.189 25.875 1.00 92.38 113 ASN A C 1
ATOM 902 O O . ASN A 1 113 ? -9.038 12.786 26.945 1.00 92.38 113 ASN A O 1
ATOM 906 N N . THR A 1 114 ? -8.205 12.668 24.856 1.00 91.75 114 THR A N 1
ATOM 907 C CA . THR A 1 114 ? -7.512 13.962 24.884 1.00 91.75 114 THR A CA 1
ATOM 908 C C . THR A 1 114 ? -8.513 15.103 25.033 1.00 91.75 114 THR A C 1
ATOM 910 O O . THR A 1 114 ? -8.422 15.867 25.993 1.00 91.75 114 THR A O 1
ATOM 913 N N . TYR A 1 115 ? -9.529 15.165 24.165 1.00 91.00 115 TYR A N 1
ATOM 914 C CA . TYR A 1 115 ? -10.571 16.189 24.247 1.00 91.00 115 TYR A CA 1
ATOM 915 C C . TYR A 1 115 ? -11.352 16.108 25.561 1.00 91.00 115 TYR A C 1
ATOM 917 O O . TYR A 1 115 ? -11.574 17.128 26.199 1.00 91.00 115 TYR A O 1
ATOM 925 N N . SER A 1 116 ? -11.709 14.909 26.033 1.00 91.12 116 SER A N 1
ATOM 926 C CA . SER A 1 116 ? -12.420 14.758 27.309 1.00 91.12 116 SER A CA 1
ATOM 927 C C . SER A 1 116 ? -11.630 15.310 28.500 1.00 91.12 116 SER A C 1
ATOM 929 O O . SER A 1 116 ? -12.237 15.852 29.420 1.00 91.12 116 SER A O 1
ATOM 931 N N . LYS A 1 117 ? -10.296 15.193 28.497 1.00 91.12 117 LYS A N 1
ATOM 932 C CA . LYS A 1 117 ? -9.433 15.739 29.556 1.00 91.12 117 LYS A CA 1
ATOM 933 C C . LYS A 1 117 ? -9.270 17.257 29.467 1.00 91.12 117 LYS A C 1
ATOM 935 O O . LYS A 1 117 ? -9.130 17.887 30.506 1.00 91.12 117 LYS A O 1
ATOM 940 N N . MET A 1 118 ? -9.322 17.837 28.265 1.00 90.25 118 MET A N 1
ATOM 941 C CA . MET A 1 118 ? -9.190 19.287 28.055 1.00 90.25 118 MET A CA 1
ATOM 942 C C . MET A 1 118 ? -10.326 20.108 28.685 1.00 90.25 118 MET A C 1
ATOM 944 O O . MET A 1 118 ? -10.119 21.277 28.987 1.00 90.25 118 MET A O 1
ATOM 948 N N . PHE A 1 119 ? -11.507 19.515 28.893 1.00 85.75 119 PHE A N 1
ATOM 949 C CA . PHE A 1 119 ? -12.705 20.222 29.373 1.00 85.75 119 PHE A CA 1
ATOM 950 C C . PHE A 1 119 ? -13.116 19.883 30.816 1.00 85.75 119 PHE A C 1
ATOM 952 O O . PHE A 1 119 ? -14.195 20.287 31.245 1.00 85.75 119 PHE A O 1
ATOM 959 N N . LYS A 1 120 ? -12.300 19.143 31.580 1.00 75.69 120 LYS A N 1
ATOM 960 C CA . LYS A 1 120 ? -12.576 18.920 33.009 1.00 75.69 120 LYS A CA 1
ATOM 961 C C . LYS A 1 120 ? -12.110 20.139 33.817 1.00 75.69 120 LYS A C 1
ATOM 963 O O . LYS A 1 120 ? -10.905 20.358 33.911 1.00 75.69 120 LYS A O 1
ATOM 968 N N . GLN A 1 121 ? -13.067 20.912 34.344 1.00 63.34 121 GLN A N 1
ATOM 969 C CA . GLN A 1 121 ? -12.860 21.891 35.423 1.00 63.34 121 GLN A CA 1
ATOM 970 C C . GLN A 1 121 ? -12.855 21.198 36.785 1.00 63.34 121 GLN A C 1
ATOM 972 O O . GLN A 1 121 ? -13.586 20.189 36.925 1.00 63.34 121 GLN A O 1
#

Secondary structure (DSSP, 8-state):
-------EEEES----SPPPP--TTPPP---EEEE--SSPPPTT-----S--TT-HHHHHHHHHHHHHTT-HHHHHHHHHHHHHH-G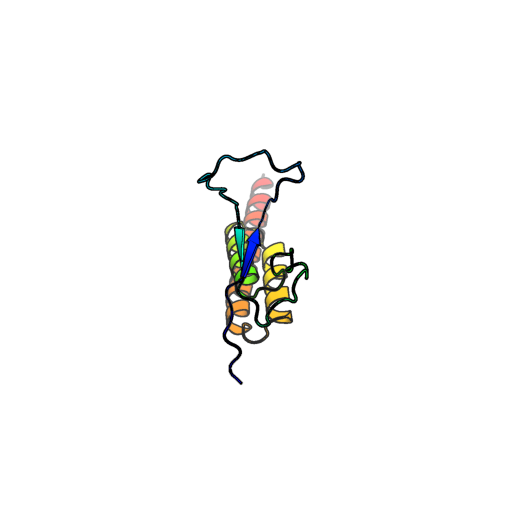GGHHHHHHHHHHHHHHHHHHHHHHHHHHHHHT--

Foldseek 3Di:
DDPPQDKDKAFPDDDPDDDDDDDPPDDDDTDIDIDRDPDDDDVPDDDDPDDPPQPLVVLQVVLVVCLVVVVLVVSLVSLVSNCVRPVVCVVVSVVSNVSSVVSVVVVVVVVVVVVVVVPDD

Sequence (121 aa):
MSVRATVVKRTVSGGKGKIPEYADGTKAIFHYQTLFPIEKPEKGQQLPAEKENFNEKALFRRAKARIAAWKLDEAEEDLKLLLRNHPAAAALVAREMKIVTERRVEKQNDSRNTYSKMFKQ

Organism: Caenorhabditis japonica (NCBI:txid281687)

pLDDT: mean 83.29, std 13.72, range [42.56, 97.19]

InterPro domains:
  IPR011990 Tetratricopeptide-like helical domain superfamily [G3DSA:1.25.40.10] (27-121)
  IPR039370 Transcription factor BTF3 [PTHR10351] (52-120)